Protein AF-A0A4D4MGX5-F1 (afdb_monomer)

Solvent-accessible surface area (backbone atoms only — not comparable to full-atom values): 4319 Å² total; per-residue (Å²): 128,61,65,70,62,38,48,70,72,63,72,56,72,47,78,47,75,45,79,46,43,67,62,48,35,53,50,54,53,51,40,44,75,74,66,51,72,39,74,46,73,40,76,90,22,42,64,33,67,60,32,53,51,54,47,47,65,74,59,46,91,81,61,67,73,62,84,87,91,132

Radius of gyration: 12.31 Å; Cα contacts (8 Å, |Δi|>4): 78; chains: 1; bounding box: 33×22×28 Å

Structure (mmCIF, N/CA/C/O backbone):
data_AF-A0A4D4MGX5-F1
#
_entry.id   AF-A0A4D4MGX5-F1
#
loop_
_atom_site.group_PDB
_atom_site.id
_atom_site.type_symbol
_atom_site.label_atom_id
_atom_site.label_alt_id
_atom_site.label_comp_id
_atom_site.label_asym_id
_atom_site.label_entity_id
_atom_site.label_seq_id
_atom_site.pdbx_PDB_ins_code
_atom_site.Cartn_x
_atom_site.Cartn_y
_atom_site.Cartn_z
_atom_site.occupancy
_atom_site.B_iso_or_equiv
_atom_site.auth_seq_id
_atom_site.auth_comp_id
_atom_site.auth_asym_id
_atom_site.auth_atom_id
_atom_site.pdbx_PDB_model_num
ATOM 1 N N . MET A 1 1 ? -11.726 9.642 3.519 1.00 68.88 1 MET A N 1
ATOM 2 C CA . MET A 1 1 ? -11.005 9.276 4.756 1.00 68.88 1 MET A CA 1
ATOM 3 C C . MET A 1 1 ? -10.483 10.547 5.410 1.00 68.88 1 MET A C 1
ATOM 5 O O . MET A 1 1 ? -9.944 11.384 4.695 1.00 68.88 1 MET A O 1
ATOM 9 N N . ASP A 1 2 ? -10.639 10.694 6.728 1.00 88.62 2 ASP A N 1
ATOM 10 C CA . ASP A 1 2 ? -9.887 11.678 7.521 1.00 88.62 2 ASP A CA 1
ATOM 11 C C . ASP A 1 2 ? -8.575 11.027 7.988 1.00 88.62 2 ASP A C 1
ATOM 13 O O . ASP A 1 2 ? -8.582 10.110 8.812 1.00 88.62 2 ASP A O 1
ATOM 17 N N . LEU A 1 3 ? -7.447 11.490 7.443 1.00 87.00 3 LEU A N 1
ATOM 18 C CA . LEU A 1 3 ? -6.133 10.920 7.738 1.00 87.00 3 LEU A CA 1
ATOM 19 C C . LEU A 1 3 ? -5.744 11.076 9.215 1.00 87.00 3 LEU A C 1
ATOM 21 O O . LEU A 1 3 ? -5.134 10.173 9.778 1.00 87.00 3 LEU A O 1
ATOM 25 N N . ARG A 1 4 ? -6.093 12.191 9.870 1.00 92.75 4 ARG A N 1
ATOM 26 C CA . ARG A 1 4 ? -5.721 12.408 11.279 1.00 92.75 4 ARG A CA 1
ATOM 27 C C . ARG A 1 4 ? -6.467 11.443 12.189 1.00 92.75 4 ARG A C 1
ATOM 29 O O . ARG A 1 4 ? -5.856 10.861 13.083 1.00 92.75 4 ARG A O 1
ATOM 36 N N . ALA A 1 5 ? -7.761 11.254 11.936 1.00 92.44 5 ALA A N 1
ATOM 37 C CA . ALA A 1 5 ? -8.573 10.288 12.666 1.00 92.44 5 ALA A CA 1
ATOM 38 C C . ALA A 1 5 ? -8.045 8.856 12.477 1.00 92.44 5 ALA A C 1
ATOM 40 O O . ALA A 1 5 ? -7.901 8.117 13.448 1.00 92.44 5 ALA A O 1
ATOM 41 N N . ALA A 1 6 ? -7.673 8.488 11.249 1.00 89.62 6 ALA A N 1
ATOM 42 C CA . ALA A 1 6 ? -7.119 7.170 10.960 1.00 89.62 6 ALA A CA 1
ATOM 43 C C . ALA A 1 6 ? -5.753 6.929 11.620 1.00 89.62 6 ALA A C 1
ATOM 45 O O . ALA A 1 6 ? -5.525 5.871 12.201 1.00 89.62 6 ALA A O 1
ATOM 46 N N . LEU A 1 7 ? -4.858 7.920 11.607 1.00 93.31 7 LEU A N 1
ATOM 47 C CA . LEU A 1 7 ? -3.579 7.837 12.318 1.00 93.31 7 LEU A CA 1
ATOM 48 C C . LEU A 1 7 ? -3.779 7.662 13.828 1.00 93.31 7 LEU A C 1
ATOM 50 O O . L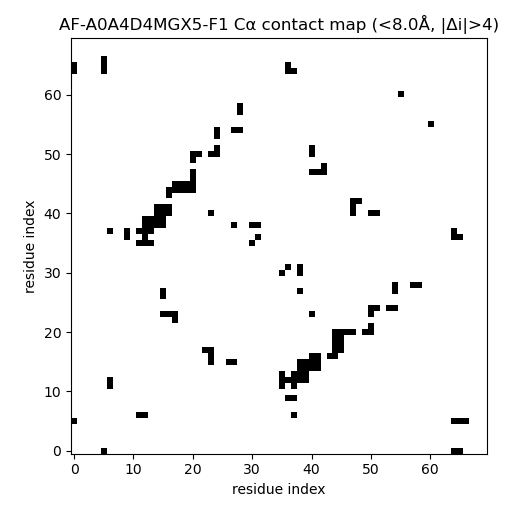EU A 1 7 ? -3.076 6.869 14.452 1.00 93.31 7 LEU A O 1
ATOM 54 N N . ALA A 1 8 ? -4.750 8.368 14.415 1.00 93.31 8 ALA A N 1
ATOM 55 C CA . ALA A 1 8 ? -5.088 8.220 15.828 1.00 93.31 8 ALA A CA 1
ATOM 56 C C . ALA A 1 8 ? -5.647 6.823 16.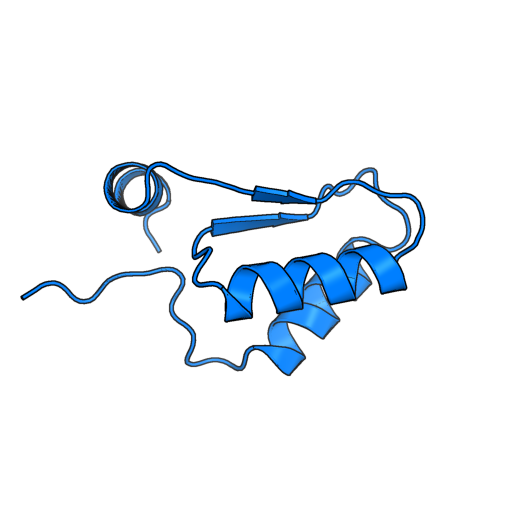155 1.00 93.31 8 ALA A C 1
ATOM 58 O O . ALA A 1 8 ? -5.332 6.290 17.220 1.00 93.31 8 ALA A O 1
ATOM 59 N N . ALA A 1 9 ? -6.431 6.234 15.245 1.00 93.12 9 ALA A N 1
ATOM 60 C CA . ALA A 1 9 ? -7.016 4.904 15.399 1.00 93.12 9 ALA A CA 1
ATOM 61 C C . ALA A 1 9 ? -5.984 3.773 15.242 1.00 93.12 9 ALA A C 1
ATOM 63 O O . ALA A 1 9 ? -5.901 2.901 16.103 1.00 93.12 9 ALA A O 1
ATOM 64 N N . HIS A 1 10 ? -5.176 3.794 14.177 1.00 92.00 10 HIS A N 1
ATOM 65 C 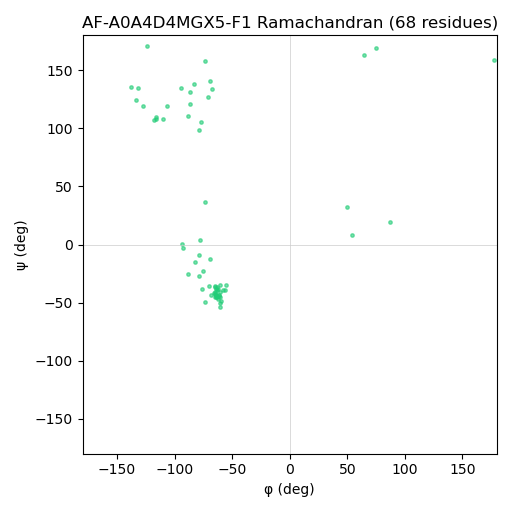CA . HIS A 1 10 ? -4.260 2.691 13.854 1.00 92.00 10 HIS A CA 1
ATOM 66 C C . HIS A 1 10 ? -2.892 2.808 14.510 1.00 92.00 10 HIS A C 1
ATOM 68 O O . HIS A 1 10 ? -2.235 1.792 14.713 1.00 92.00 10 HIS A O 1
ATOM 74 N N . ARG A 1 11 ? -2.444 4.029 14.840 1.00 93.44 11 ARG A N 1
ATOM 75 C CA . ARG A 1 11 ? -1.162 4.322 15.514 1.00 93.44 11 ARG A CA 1
ATOM 76 C C . ARG A 1 11 ? 0.093 3.741 14.839 1.00 93.44 11 ARG A C 1
ATOM 78 O O . ARG A 1 11 ? 1.182 3.833 15.400 1.00 93.44 11 ARG A O 1
ATOM 85 N N . LEU A 1 12 ? -0.049 3.184 13.641 1.00 94.56 12 LEU A N 1
ATOM 86 C CA . LEU A 1 12 ? 0.991 2.565 12.838 1.00 94.56 12 LEU A CA 1
ATOM 87 C C . LEU A 1 12 ? 0.794 2.993 11.386 1.00 94.56 12 LEU A C 1
ATOM 89 O O . LEU A 1 12 ? -0.324 2.973 10.877 1.00 94.56 12 LEU A O 1
ATOM 93 N N . VAL A 1 13 ? 1.897 3.354 10.735 1.00 95.69 13 VAL A N 1
ATOM 94 C CA . VAL A 1 13 ? 1.972 3.563 9.289 1.00 95.69 13 VAL A CA 1
ATOM 95 C C . VAL A 1 13 ? 3.219 2.856 8.791 1.00 95.69 13 VAL A C 1
ATOM 97 O O . VAL A 1 13 ? 4.318 3.126 9.280 1.00 95.69 13 VAL A O 1
ATOM 100 N N . ALA A 1 14 ? 3.062 1.963 7.823 1.00 97.06 14 ALA A N 1
ATOM 101 C CA . ALA A 1 14 ? 4.195 1.387 7.120 1.00 97.06 14 ALA A CA 1
ATOM 102 C C . ALA A 1 14 ? 4.656 2.324 6.004 1.00 97.06 14 ALA A C 1
ATOM 104 O O . ALA A 1 14 ? 3.834 2.859 5.268 1.00 97.06 14 ALA A O 1
ATOM 105 N N . ILE A 1 15 ? 5.969 2.489 5.847 1.00 96.94 15 ILE A N 1
ATOM 106 C CA . ILE A 1 15 ? 6.559 3.274 4.757 1.00 96.94 15 ILE A CA 1
ATOM 107 C C . ILE A 1 15 ? 7.412 2.341 3.902 1.00 96.94 15 ILE A C 1
ATOM 109 O O . ILE A 1 15 ? 8.505 1.933 4.306 1.00 96.94 15 ILE A O 1
ATOM 113 N N . VAL A 1 16 ? 6.921 2.016 2.708 1.00 97.25 16 VAL A N 1
ATOM 114 C CA . VAL A 1 16 ? 7.600 1.149 1.743 1.00 97.25 16 VAL A CA 1
ATOM 115 C C . VAL A 1 16 ? 8.536 1.982 0.879 1.00 97.25 16 VAL A C 1
ATOM 117 O O . VAL A 1 16 ? 8.125 2.914 0.185 1.00 97.25 16 VAL A O 1
ATOM 120 N N . ARG A 1 17 ? 9.823 1.632 0.925 1.00 95.56 17 ARG A N 1
ATOM 121 C CA . ARG A 1 17 ? 10.903 2.248 0.146 1.00 95.56 17 ARG A CA 1
ATOM 122 C C . ARG A 1 17 ? 11.732 1.152 -0.506 1.00 95.56 17 ARG A C 1
ATOM 124 O O . ARG A 1 17 ? 12.106 0.195 0.164 1.00 95.56 17 ARG A O 1
ATOM 131 N N . GLY A 1 18 ? 12.050 1.303 -1.787 1.00 91.38 18 GLY A N 1
ATOM 132 C CA . GLY A 1 18 ? 12.865 0.329 -2.505 1.00 91.38 18 GLY A CA 1
ATOM 133 C C . GLY A 1 18 ? 13.051 0.674 -3.979 1.00 91.38 18 GLY A C 1
ATOM 134 O O . GLY A 1 18 ? 12.282 1.441 -4.555 1.00 91.38 18 GLY A O 1
ATOM 135 N N . GLY A 1 19 ? 14.101 0.111 -4.580 1.00 94.81 19 GLY A N 1
ATOM 136 C CA . GLY A 1 19 ? 14.403 0.250 -6.011 1.00 94.81 19 GLY A CA 1
ATOM 137 C C . GLY A 1 19 ? 13.822 -0.861 -6.893 1.00 94.81 19 GLY A C 1
ATOM 138 O O . GLY A 1 19 ? 13.988 -0.810 -8.110 1.00 94.81 19 GLY A O 1
ATOM 139 N N . ASP A 1 20 ? 13.168 -1.857 -6.292 1.00 97.38 20 ASP A N 1
ATOM 140 C CA . ASP A 1 20 ? 12.506 -2.971 -6.976 1.00 97.38 20 ASP A CA 1
ATOM 141 C C . ASP A 1 20 ? 10.976 -2.816 -6.836 1.00 97.38 20 ASP A C 1
ATOM 143 O O . ASP A 1 20 ? 10.448 -3.012 -5.733 1.00 97.38 20 ASP A O 1
ATOM 147 N N . PRO A 1 21 ? 10.263 -2.466 -7.926 1.00 97.69 21 PRO A N 1
ATOM 148 C CA . PRO A 1 21 ? 8.812 -2.282 -7.904 1.00 97.69 21 PRO A CA 1
ATOM 149 C C . PRO A 1 21 ? 8.041 -3.546 -7.501 1.00 97.69 21 PRO A C 1
ATOM 151 O O . PRO A 1 21 ? 7.021 -3.464 -6.820 1.00 97.69 21 PRO A O 1
ATOM 154 N N . GLU A 1 22 ? 8.525 -4.728 -7.882 1.00 98.12 22 GLU A N 1
ATOM 155 C CA . GLU A 1 22 ? 7.834 -5.983 -7.595 1.00 98.12 22 GLU A CA 1
ATOM 156 C C . GLU A 1 22 ? 8.018 -6.380 -6.126 1.00 98.12 22 GLU A C 1
ATOM 158 O O . GLU A 1 22 ? 7.076 -6.821 -5.467 1.00 98.12 22 GLU A O 1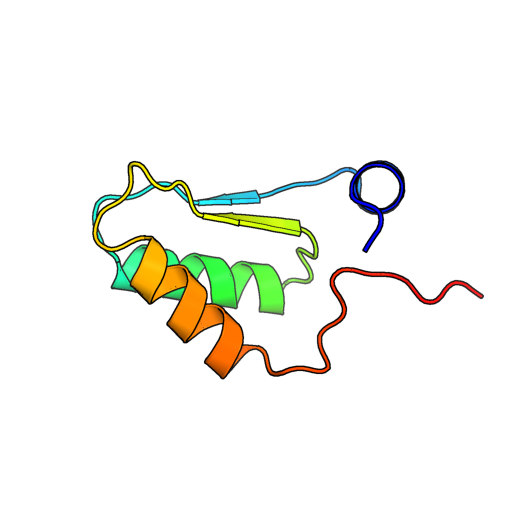
ATOM 163 N N . ALA A 1 23 ? 9.213 -6.159 -5.570 1.00 98.19 23 ALA A N 1
ATOM 164 C CA . ALA A 1 23 ? 9.437 -6.319 -4.135 1.00 98.19 23 ALA A CA 1
ATOM 165 C C . ALA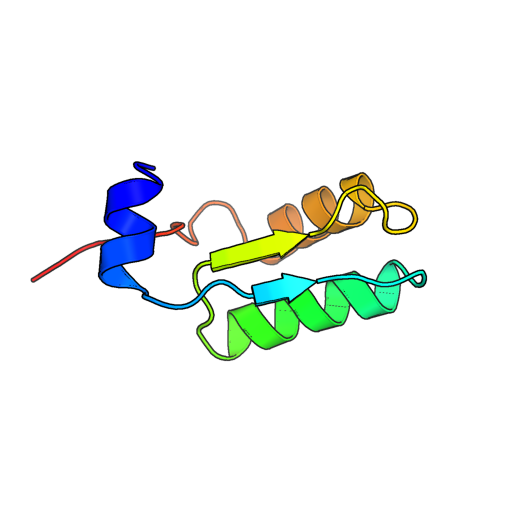 A 1 23 ? 8.597 -5.335 -3.307 1.00 98.19 23 ALA A C 1
ATOM 167 O O . ALA A 1 23 ? 8.050 -5.724 -2.271 1.00 98.19 23 ALA A O 1
ATOM 168 N N . ALA A 1 24 ? 8.458 -4.088 -3.768 1.00 98.19 24 ALA A N 1
ATOM 169 C CA . ALA A 1 24 ? 7.606 -3.095 -3.123 1.00 98.19 24 ALA A CA 1
ATOM 170 C C . ALA A 1 24 ? 6.133 -3.534 -3.125 1.00 98.19 24 ALA A C 1
ATOM 172 O O . ALA A 1 24 ? 5.503 -3.522 -2.069 1.00 98.19 24 ALA A O 1
ATOM 173 N N . LEU A 1 25 ? 5.607 -4.007 -4.262 1.00 98.31 25 LEU A N 1
ATOM 174 C CA . LEU A 1 25 ? 4.236 -4.513 -4.348 1.00 98.31 25 LEU A CA 1
ATOM 175 C C . LEU A 1 25 ? 4.000 -5.704 -3.413 1.00 98.31 25 LEU A C 1
ATOM 177 O O . LEU A 1 25 ? 3.064 -5.669 -2.618 1.00 98.31 25 LEU A O 1
ATOM 181 N N . ARG A 1 26 ? 4.864 -6.730 -3.446 1.00 98.25 26 ARG A N 1
ATOM 182 C CA . ARG A 1 26 ? 4.744 -7.887 -2.537 1.00 98.25 26 ARG A CA 1
ATOM 183 C C . ARG A 1 26 ? 4.732 -7.464 -1.072 1.00 98.25 26 ARG A C 1
ATOM 185 O O . ARG A 1 26 ? 3.970 -8.008 -0.284 1.00 98.25 26 ARG A O 1
ATOM 192 N N . THR A 1 27 ? 5.557 -6.479 -0.723 1.00 98.12 27 THR A N 1
ATOM 193 C CA . THR A 1 27 ? 5.642 -5.938 0.636 1.00 98.12 27 THR A CA 1
ATOM 194 C C . THR A 1 27 ? 4.340 -5.247 1.049 1.00 98.12 27 THR A C 1
ATOM 196 O O . THR A 1 27 ? 3.848 -5.493 2.146 1.00 98.12 27 THR A O 1
ATOM 199 N N . VAL A 1 28 ? 3.753 -4.424 0.171 1.00 97.75 28 VAL A N 1
ATOM 200 C CA . VAL A 1 28 ? 2.447 -3.787 0.415 1.00 97.75 28 VAL A CA 1
ATOM 201 C C . VAL A 1 28 ? 1.361 -4.842 0.630 1.00 97.75 28 VAL A C 1
ATOM 203 O O . VAL A 1 28 ? 0.618 -4.757 1.603 1.00 97.75 28 VAL A O 1
ATOM 206 N N . LEU A 1 29 ? 1.287 -5.846 -0.248 1.00 97.44 29 LEU A N 1
ATOM 207 C CA . LEU A 1 29 ? 0.261 -6.888 -0.171 1.00 97.44 29 LEU A CA 1
ATOM 208 C C . LEU A 1 29 ? 0.406 -7.748 1.086 1.00 97.44 29 LEU A C 1
ATOM 210 O O . LEU A 1 29 ? -0.591 -7.998 1.749 1.00 97.44 29 LEU A O 1
ATOM 214 N N . ALA A 1 30 ? 1.631 -8.134 1.449 1.00 97.75 30 ALA A N 1
ATOM 215 C CA . ALA A 1 30 ? 1.888 -8.891 2.671 1.00 97.75 30 ALA A CA 1
ATOM 216 C C . ALA A 1 30 ? 1.504 -8.095 3.926 1.00 97.75 30 ALA A C 1
ATOM 218 O O . ALA A 1 30 ? 0.830 -8.614 4.804 1.00 9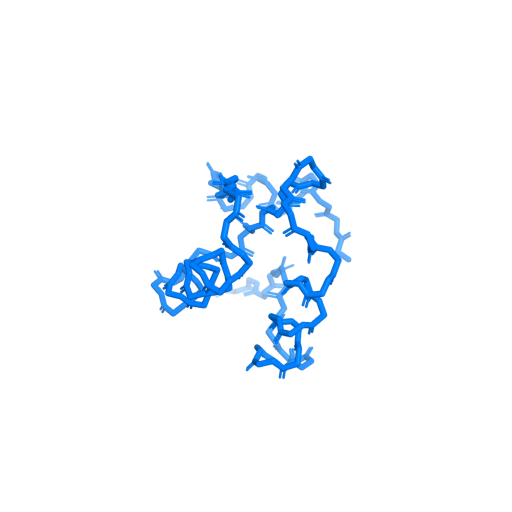7.75 30 ALA A O 1
ATOM 219 N N . MET A 1 31 ? 1.870 -6.812 4.005 1.00 96.88 31 MET A N 1
ATOM 220 C CA . MET A 1 31 ? 1.484 -5.973 5.144 1.00 96.88 31 MET A CA 1
ATOM 221 C C . MET A 1 31 ? -0.028 -5.778 5.236 1.00 96.88 31 MET A C 1
ATOM 223 O O . MET A 1 31 ? -0.577 -5.788 6.333 1.00 96.88 31 MET A O 1
ATOM 227 N N . ALA A 1 32 ? -0.703 -5.630 4.097 1.00 95.44 32 ALA A N 1
ATOM 228 C CA . ALA A 1 32 ? -2.153 -5.585 4.076 1.00 95.44 32 ALA A CA 1
ATOM 229 C C . ALA A 1 32 ? -2.752 -6.923 4.550 1.00 95.44 32 ALA A C 1
ATOM 231 O O . ALA A 1 32 ? -3.674 -6.913 5.358 1.00 95.44 32 ALA A O 1
ATOM 232 N N . ASP A 1 33 ? -2.240 -8.070 4.108 1.00 95.44 33 ASP A N 1
ATOM 233 C CA . ASP A 1 33 ? -2.702 -9.391 4.566 1.00 95.44 33 ASP A CA 1
ATOM 234 C C . ASP A 1 33 ? -2.561 -9.558 6.092 1.00 95.44 33 ASP A C 1
ATOM 236 O O . ASP A 1 33 ? -3.488 -9.999 6.764 1.00 95.44 33 ASP A O 1
ATOM 240 N N . GLU A 1 34 ? -1.465 -9.052 6.660 1.00 95.69 34 GLU A N 1
ATOM 241 C CA . GLU A 1 34 ? -1.183 -9.047 8.106 1.00 95.69 34 GLU A CA 1
ATOM 242 C C . GLU A 1 34 ? -1.939 -7.955 8.901 1.00 95.69 34 GLU A C 1
ATOM 2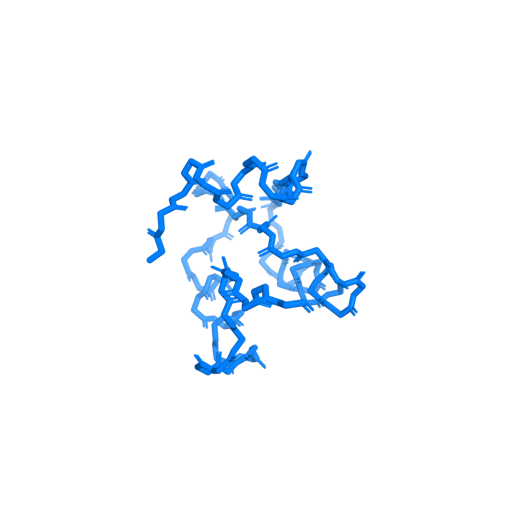44 O O . GLU A 1 34 ? -1.737 -7.796 10.106 1.00 95.69 34 GLU A O 1
ATOM 249 N N . GLY A 1 35 ? -2.814 -7.174 8.256 1.00 93.00 35 GLY A N 1
ATOM 250 C CA . GLY A 1 35 ? -3.674 -6.189 8.929 1.00 93.00 35 GLY A CA 1
ATOM 251 C C . GLY A 1 35 ? -3.057 -4.802 9.144 1.00 93.00 35 GLY A C 1
ATOM 252 O O . GLY A 1 35 ? -3.536 -4.027 9.975 1.00 93.00 35 GLY A O 1
ATOM 253 N N . VAL A 1 36 ? -2.006 -4.440 8.404 1.00 94.81 36 VAL A N 1
ATOM 254 C CA . VAL A 1 36 ? -1.506 -3.057 8.380 1.00 94.81 36 VAL A CA 1
ATOM 255 C C . VAL A 1 36 ? -2.427 -2.199 7.511 1.00 94.81 36 VAL A C 1
ATOM 257 O O . VAL A 1 36 ? -2.395 -2.255 6.285 1.00 94.81 36 VAL A O 1
ATOM 260 N N . GLU A 1 37 ? -3.232 -1.366 8.167 1.00 90.94 37 GLU A N 1
ATOM 261 C CA . GLU A 1 37 ? -4.277 -0.559 7.517 1.00 90.94 37 GLU A CA 1
ATOM 262 C C . GLU A 1 37 ? -3.749 0.707 6.818 1.00 90.94 37 GLU A C 1
ATOM 264 O O . GLU A 1 37 ? -4.349 1.195 5.860 1.00 90.94 37 GLU A O 1
ATOM 269 N N . LEU A 1 38 ? -2.618 1.256 7.278 1.00 94.62 38 LEU A N 1
ATOM 270 C CA . LEU A 1 38 ? -2.004 2.457 6.705 1.00 94.62 38 LEU A CA 1
ATOM 271 C C . LEU A 1 38 ? -0.634 2.122 6.116 1.00 94.62 38 LEU A C 1
ATOM 273 O O . LEU A 1 38 ? 0.325 1.864 6.846 1.00 94.62 38 LEU A O 1
ATOM 277 N N . ILE A 1 39 ? -0.543 2.158 4.786 1.00 96.31 39 ILE A N 1
ATOM 278 C CA . ILE A 1 39 ? 0.682 1.870 4.036 1.00 96.31 39 ILE A CA 1
ATOM 279 C C . ILE A 1 39 ? 0.963 3.022 3.069 1.00 96.31 39 ILE A C 1
ATOM 281 O O . ILE A 1 39 ? 0.176 3.314 2.170 1.00 96.31 39 ILE A O 1
ATOM 285 N N . GLU A 1 40 ? 2.108 3.665 3.250 1.00 96.19 40 GLU A N 1
ATOM 286 C CA . GLU A 1 40 ? 2.681 4.645 2.337 1.00 96.19 40 GLU A CA 1
ATOM 287 C C . GLU A 1 40 ? 3.664 3.952 1.385 1.00 96.19 40 GLU A C 1
ATOM 289 O O . GLU A 1 40 ? 4.528 3.185 1.814 1.00 96.19 40 GLU A O 1
ATOM 294 N N . VAL A 1 41 ? 3.578 4.269 0.091 1.00 97.44 41 VAL A N 1
ATOM 295 C CA . VAL A 1 41 ? 4.597 3.917 -0.907 1.00 97.44 41 VAL A CA 1
ATOM 296 C C . VAL A 1 41 ? 5.360 5.184 -1.271 1.00 97.44 41 VAL A C 1
ATOM 298 O O . VAL A 1 41 ? 4.777 6.148 -1.769 1.00 97.44 41 VAL A O 1
ATOM 301 N N . SER A 1 42 ? 6.668 5.197 -1.021 1.00 97.06 42 SER A N 1
ATOM 302 C CA . SER A 1 42 ? 7.479 6.387 -1.263 1.00 97.06 42 SER A CA 1
ATOM 303 C C . SER A 1 42 ? 7.657 6.655 -2.757 1.00 97.06 42 SER A C 1
ATOM 305 O O . SER A 1 42 ? 8.143 5.800 -3.496 1.00 97.06 42 SER A O 1
ATOM 307 N N . LEU A 1 43 ? 7.342 7.879 -3.190 1.00 96.69 43 LEU A N 1
ATOM 308 C CA . LEU A 1 43 ? 7.470 8.302 -4.591 1.00 96.69 43 LEU A CA 1
ATOM 309 C C . LEU A 1 43 ? 8.920 8.425 -5.082 1.00 96.69 43 LEU A C 1
ATOM 311 O O . LEU A 1 43 ? 9.144 8.540 -6.282 1.00 96.69 43 LEU A O 1
ATOM 315 N N . SER A 1 44 ? 9.905 8.399 -4.180 1.00 95.25 44 SER A N 1
ATOM 316 C CA . SER A 1 44 ? 11.323 8.330 -4.556 1.00 95.25 44 SER A CA 1
ATOM 317 C C . SER A 1 44 ? 11.771 6.917 -4.951 1.00 95.25 44 SER A C 1
ATOM 319 O O . SER A 1 44 ? 12.887 6.747 -5.442 1.00 95.25 44 SER A O 1
ATOM 321 N N . GLY A 1 45 ? 10.922 5.905 -4.738 1.00 89.69 45 GLY A N 1
ATOM 322 C CA . GLY A 1 45 ? 11.133 4.544 -5.219 1.00 89.69 45 GLY A CA 1
ATOM 323 C C . GLY A 1 45 ? 10.906 4.416 -6.726 1.00 89.69 45 GLY A C 1
ATOM 324 O O . GLY A 1 45 ? 10.204 5.215 -7.348 1.00 89.69 45 GLY A O 1
ATOM 325 N N . LYS A 1 46 ? 11.495 3.380 -7.325 1.00 95.00 46 LYS A N 1
ATOM 326 C CA . LYS A 1 46 ? 11.332 3.103 -8.757 1.00 95.00 46 LYS A CA 1
ATOM 327 C C . LYS A 1 46 ? 9.885 2.695 -9.059 1.00 95.00 46 LYS A C 1
ATOM 329 O O . LYS A 1 46 ? 9.327 1.871 -8.341 1.00 95.00 46 LYS A O 1
ATOM 334 N N . ASP A 1 47 ? 9.300 3.272 -10.111 1.00 96.38 47 ASP A N 1
ATOM 335 C CA . ASP A 1 47 ? 7.940 2.991 -10.606 1.00 96.38 47 ASP A CA 1
ATOM 336 C C . ASP A 1 47 ? 6.844 3.017 -9.519 1.00 96.38 47 ASP A C 1
ATOM 338 O O . ASP A 1 47 ? 5.842 2.307 -9.60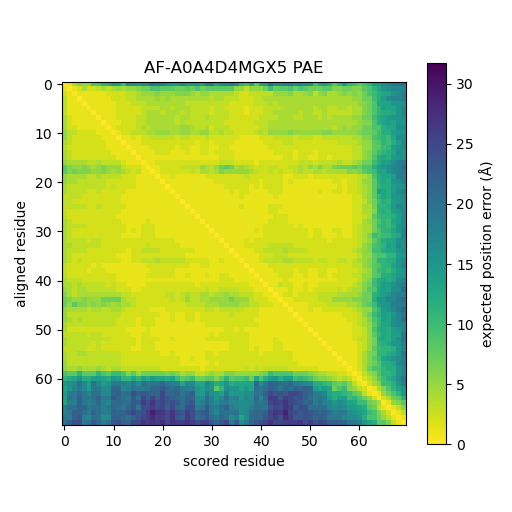2 1.00 96.38 47 ASP A O 1
ATOM 342 N N . ALA A 1 48 ? 7.012 3.861 -8.492 1.00 96.56 48 ALA A N 1
ATOM 343 C CA . ALA A 1 48 ? 6.147 3.903 -7.311 1.00 96.56 48 ALA A CA 1
ATOM 344 C C . ALA A 1 48 ? 4.653 4.093 -7.634 1.00 96.56 48 ALA A C 1
ATOM 346 O O . ALA A 1 48 ? 3.804 3.507 -6.967 1.00 96.56 48 ALA A O 1
ATOM 347 N N . LEU A 1 49 ? 4.320 4.865 -8.675 1.00 97.56 49 LEU A N 1
ATOM 348 C CA . LEU A 1 49 ? 2.930 5.049 -9.110 1.00 97.56 49 LEU A CA 1
ATOM 349 C C . LEU A 1 49 ? 2.308 3.739 -9.612 1.00 97.56 49 LEU A C 1
ATOM 351 O O . LEU A 1 49 ? 1.198 3.406 -9.211 1.00 97.56 49 LEU A O 1
ATOM 355 N N . SER A 1 50 ? 3.054 2.948 -10.392 1.00 97.25 50 SER A N 1
ATOM 356 C CA . SER A 1 50 ? 2.591 1.635 -10.856 1.00 97.25 50 SER A CA 1
ATOM 357 C C . SER A 1 50 ? 2.411 0.658 -9.691 1.00 97.25 50 SER A C 1
ATOM 359 O O . SER A 1 50 ? 1.463 -0.123 -9.676 1.00 97.25 50 SER A O 1
ATOM 361 N N . VAL A 1 51 ? 3.271 0.728 -8.669 1.00 98.00 51 VAL A N 1
ATOM 362 C CA . VAL A 1 51 ? 3.096 -0.058 -7.435 1.00 98.00 51 VAL A CA 1
ATOM 363 C C . VAL A 1 51 ? 1.788 0.311 -6.731 1.00 98.00 51 VAL A C 1
ATOM 365 O O . VAL A 1 51 ? 1.055 -0.584 -6.315 1.00 98.00 51 VAL A O 1
ATOM 368 N N . ILE A 1 52 ? 1.469 1.605 -6.623 1.00 96.50 52 ILE A N 1
ATOM 369 C CA . ILE A 1 52 ? 0.226 2.089 -5.999 1.00 96.50 52 ILE A CA 1
ATOM 370 C C . ILE A 1 52 ? -1.007 1.625 -6.789 1.00 96.50 52 ILE A C 1
ATOM 372 O O . ILE A 1 52 ? -1.964 1.143 -6.183 1.00 96.50 52 ILE A O 1
ATOM 376 N N . GLU A 1 53 ? -0.981 1.735 -8.119 1.00 96.69 53 GLU A N 1
ATOM 377 C CA . GLU A 1 53 ? -2.067 1.284 -9.001 1.00 96.69 53 GLU A CA 1
ATOM 378 C C . GLU A 1 53 ? -2.316 -0.221 -8.854 1.00 96.69 53 GLU A C 1
ATOM 380 O O . GLU A 1 53 ? -3.420 -0.635 -8.499 1.00 96.69 53 GLU A O 1
ATOM 385 N N . ARG A 1 54 ? -1.267 -1.039 -9.002 1.00 97.44 54 ARG A N 1
ATOM 386 C CA . ARG A 1 54 ? -1.353 -2.504 -8.878 1.00 97.44 54 ARG A CA 1
ATOM 387 C C . ARG A 1 54 ? -1.796 -2.942 -7.482 1.00 97.44 54 ARG A C 1
ATOM 389 O O . ARG A 1 54 ? -2.565 -3.890 -7.345 1.00 97.44 54 ARG A O 1
ATOM 396 N N . ALA A 1 55 ? -1.338 -2.254 -6.435 1.00 96.12 55 ALA A N 1
ATOM 397 C CA . ALA A 1 55 ? -1.787 -2.522 -5.072 1.00 96.12 55 ALA A CA 1
ATOM 398 C C . ALA A 1 55 ? -3.277 -2.197 -4.894 1.00 96.12 55 ALA A C 1
ATOM 400 O O . ALA A 1 55 ? -3.997 -2.961 -4.255 1.00 96.12 55 ALA A O 1
ATOM 401 N N . ARG A 1 56 ? -3.768 -1.092 -5.472 1.00 93.81 56 ARG A N 1
ATOM 402 C CA . ARG A 1 56 ? -5.196 -0.744 -5.433 1.00 93.81 56 ARG A CA 1
ATOM 403 C C . ARG A 1 56 ? -6.049 -1.780 -6.157 1.00 93.81 56 ARG A C 1
ATOM 405 O O . ARG A 1 56 ? -7.085 -2.163 -5.622 1.00 93.81 56 ARG A O 1
ATOM 412 N N . GLU A 1 57 ? -5.617 -2.224 -7.332 1.00 95.81 57 GLU A N 1
ATOM 413 C CA . GLU A 1 57 ? -6.302 -3.265 -8.104 1.00 95.81 57 GLU A CA 1
ATOM 414 C C . GLU A 1 57 ? -6.388 -4.580 -7.322 1.00 95.81 57 GLU A C 1
ATOM 416 O O . GLU A 1 57 ? -7.457 -5.180 -7.240 1.00 95.81 57 GLU A O 1
ATOM 421 N N . ALA A 1 58 ? -5.285 -4.997 -6.695 1.00 95.44 58 ALA A N 1
ATOM 422 C CA . ALA A 1 58 ? -5.217 -6.246 -5.942 1.00 95.4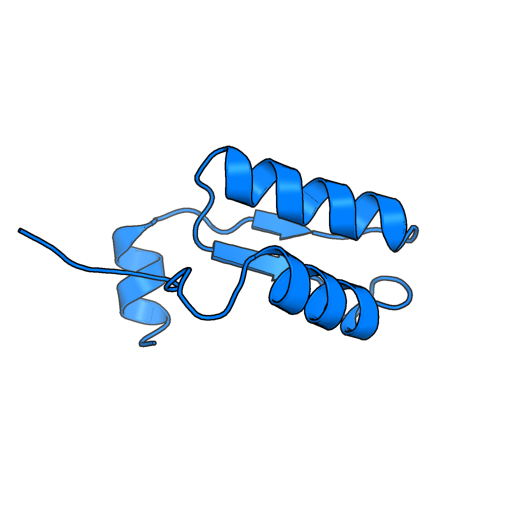4 58 ALA A CA 1
ATOM 423 C C . ALA A 1 58 ? -6.020 -6.224 -4.628 1.00 95.44 58 ALA A C 1
ATOM 425 O O . ALA A 1 58 ? -6.592 -7.242 -4.247 1.00 95.44 58 ALA A O 1
ATOM 426 N N . LEU A 1 59 ? -6.064 -5.087 -3.925 1.00 91.31 59 LEU A N 1
ATOM 427 C CA . LEU A 1 59 ? -6.764 -4.957 -2.638 1.00 91.31 59 LEU A CA 1
ATOM 428 C C . LEU A 1 59 ? -8.276 -4.713 -2.785 1.00 91.31 59 LEU A C 1
ATOM 430 O O . LEU A 1 59 ? -9.012 -4.872 -1.812 1.00 91.31 59 LEU A O 1
ATOM 434 N N . GLY A 1 60 ? -8.737 -4.343 -3.982 1.00 84.00 60 GLY A N 1
ATOM 435 C CA . GLY A 1 60 ? -10.141 -4.068 -4.270 1.00 84.00 60 GLY A CA 1
ATOM 436 C C . GLY A 1 60 ? -10.657 -2.725 -3.718 1.00 84.00 60 GLY A C 1
ATOM 437 O O . GLY A 1 60 ? -9.977 -2.043 -2.946 1.00 84.00 60 GLY A O 1
ATOM 438 N N . PRO A 1 61 ? -11.870 -2.309 -4.134 1.00 70.44 61 PRO A N 1
ATOM 439 C CA . PRO A 1 61 ? -12.472 -1.028 -3.750 1.00 70.44 61 PRO A CA 1
ATOM 440 C C . PRO A 1 61 ? -13.017 -1.009 -2.313 1.00 70.44 61 PRO A C 1
ATOM 442 O O . PRO A 1 61 ? -13.141 0.066 -1.730 1.00 70.44 61 PRO A O 1
ATOM 445 N N . ASP A 1 62 ? -13.318 -2.183 -1.748 1.00 60.19 62 ASP A N 1
ATOM 446 C CA . ASP A 1 62 ? -14.004 -2.334 -0.459 1.00 60.19 62 ASP A CA 1
ATOM 447 C C . ASP A 1 62 ? -13.068 -2.486 0.735 1.00 60.19 62 ASP A C 1
ATOM 449 O O . ASP A 1 62 ? -13.556 -2.603 1.856 1.00 60.19 62 ASP A O 1
ATOM 453 N N . ARG A 1 63 ? -11.741 -2.467 0.544 1.00 59.84 63 ARG A N 1
ATOM 454 C CA . ARG A 1 63 ? -10.823 -2.388 1.680 1.00 59.84 63 ARG A CA 1
ATOM 455 C C . ARG A 1 63 ? -10.789 -0.934 2.152 1.00 59.84 63 ARG A C 1
ATOM 457 O O . ARG A 1 63 ? -10.111 -0.109 1.529 1.00 59.84 63 ARG A O 1
ATOM 464 N N . PRO A 1 64 ? -11.547 -0.572 3.201 1.00 51.12 64 PRO A N 1
ATOM 465 C CA . PRO A 1 64 ? -11.576 0.802 3.645 1.00 51.12 64 PRO A CA 1
ATOM 466 C C . PRO A 1 64 ? -10.214 1.099 4.257 1.00 51.12 64 PRO A C 1
ATOM 468 O O . PRO A 1 64 ? -9.697 0.309 5.036 1.00 51.12 64 PRO A O 1
ATOM 471 N N . SER A 1 65 ? -9.674 2.289 4.027 1.00 57.09 65 SER A N 1
ATOM 472 C CA . SER A 1 65 ? -8.581 2.821 4.845 1.00 57.09 65 SER A CA 1
ATOM 473 C C . SER A 1 65 ? -9.095 3.273 6.240 1.00 57.09 65 SER A C 1
ATOM 475 O O . SER A 1 65 ? -8.646 4.281 6.767 1.00 57.09 65 SER A O 1
ATOM 477 N N . ALA A 1 66 ? -10.067 2.530 6.796 1.00 51.44 66 ALA A N 1
ATOM 478 C CA . ALA A 1 66 ? -10.770 2.615 8.089 1.00 51.44 66 ALA A CA 1
ATOM 479 C C . ALA A 1 66 ? -11.673 3.832 8.433 1.00 51.44 66 ALA A C 1
ATOM 481 O O . ALA A 1 66 ? -11.518 4.903 7.834 1.00 51.44 66 ALA A O 1
ATOM 482 N N . PRO A 1 67 ? -12.569 3.719 9.463 1.00 52.50 67 PRO A N 1
ATOM 483 C CA . PRO A 1 67 ? -13.041 2.520 10.201 1.00 52.50 67 PRO A CA 1
ATOM 484 C C . PRO A 1 67 ? -14.586 2.325 10.195 1.00 52.50 67 PRO A C 1
ATOM 486 O O . PRO A 1 67 ? -15.332 3.250 9.879 1.00 52.50 67 PRO A O 1
ATOM 489 N N . VAL A 1 68 ? -15.075 1.165 10.673 1.00 39.56 68 VAL A N 1
ATOM 490 C CA . VAL A 1 68 ? -16.405 1.062 11.319 1.00 39.56 68 VAL A CA 1
ATOM 491 C C . VAL A 1 68 ? -16.212 0.659 12.786 1.00 39.56 68 VAL A C 1
ATOM 493 O O . VAL A 1 68 ? -15.833 -0.480 13.050 1.00 39.56 68 VAL A O 1
ATOM 496 N N . PRO A 1 69 ? -16.439 1.573 13.744 1.00 52.34 69 PRO A N 1
ATOM 497 C CA . PRO A 1 69 ? -16.519 1.237 15.157 1.00 52.34 69 PRO A CA 1
ATOM 498 C C . PRO A 1 69 ? -17.939 0.805 15.560 1.00 52.34 69 PRO A C 1
ATOM 500 O O . PRO A 1 69 ? -18.918 1.505 15.292 1.00 52.34 69 PRO A O 1
ATOM 503 N N . SER A 1 70 ? -18.027 -0.322 16.266 1.00 46.25 70 SER A N 1
ATOM 504 C CA . SER A 1 70 ? -18.924 -0.581 17.405 1.00 46.25 70 SER A CA 1
ATOM 505 C C . SER A 1 70 ? -18.256 -1.618 18.298 1.00 46.25 70 SER A C 1
ATOM 507 O O . SER A 1 70 ? -17.923 -2.696 17.762 1.00 46.25 70 SER A O 1
#

pLDDT: mean 88.84, std 15.09, range [39.56, 98.31]

Secondary structure (DSSP, 8-state):
--HHHHHHHH---EEE--S-HHHHHHHHHHHHHTT---EEE-TTSTTHHHHHHHHHHHH-TT--SS----

Nearest PDB structures (foldseek):
  8szz-assembly1_J  TM=9.430E-01  e=2.269E-01  Thermotoga maritima
  9dne-assembly1_I  TM=8.734E-01  e=2.426E-01  synthetic construct
  4e38-assembly1_C  TM=8.480E-01  e=1.373E+00  Vibrionales bacterium SWAT-3
  7mcd-assembly4_D  TM=7.393E-01  e=7.047E-01  synthetic construct
  8jwo-assembly2_I  TM=5.766E-01  e=6.593E-01  Streptomyces xinghaiensis

Sequence (70 aa):
MDLRAALAAHRLVAIVRGGDPEAALRTVLAMADEGVELIEVSLSGKDALSVIERAREALGPDRPSAPVPS

InterPro domains:
  IPR013785 Aldolase-type TIM barrel [G3DSA:3.20.20.70] (1-64)

Foldseek 3Di:
DPPVVLCVVQVDAAEQAEQDLVVSLVVLVVCVVVPRLHYHYDPVYPPSVVSVVVNDVVVDPPSDSDDDDD

Organism: Streptomyces avermitilis (NCBI:txid33903)

Mean predicted aligned error: 5.53 Å